Protein AF-A0A7V4BLY6-F1 (afdb_monomer_lite)

pLDDT: mean 83.53, std 13.99, range [36.47, 95.94]

Radius of gyration: 23.24 Å; chains: 1; bounding box: 38×47×68 Å

Structure (mmCIF, N/CA/C/O backbone):
data_AF-A0A7V4BLY6-F1
#
_entry.id   AF-A0A7V4BLY6-F1
#
loop_
_atom_site.group_PDB
_atom_site.id
_atom_site.type_symbol
_atom_site.label_atom_id
_atom_site.label_alt_id
_atom_site.label_comp_id
_atom_site.label_asym_id
_atom_site.label_entity_id
_atom_site.label_seq_id
_atom_site.pdbx_PDB_ins_code
_atom_site.Cartn_x
_atom_site.Cartn_y
_atom_site.Cartn_z
_atom_site.occupancy
_atom_site.B_iso_or_equiv
_atom_site.auth_seq_id
_atom_site.auth_comp_id
_atom_site.auth_asym_id
_atom_site.auth_atom_id
_atom_site.pdbx_PDB_model_num
ATOM 1 N N . MET A 1 1 ? -11.298 7.743 51.813 1.00 39.94 1 MET A N 1
ATOM 2 C CA . MET A 1 1 ? -10.654 8.900 51.161 1.00 39.94 1 MET A CA 1
ATOM 3 C C . MET A 1 1 ? -11.387 9.093 49.843 1.00 39.94 1 MET A C 1
ATOM 5 O O . MET A 1 1 ? -11.239 8.256 48.966 1.00 39.94 1 MET A O 1
ATOM 9 N N . PHE A 1 2 ? -12.316 10.049 49.768 1.00 51.56 2 PHE A N 1
ATOM 10 C CA . PHE A 1 2 ? -13.083 10.296 48.544 1.00 51.56 2 PHE A CA 1
ATOM 11 C C . PHE A 1 2 ? -12.217 11.142 47.616 1.00 51.56 2 PHE A C 1
ATOM 13 O O . PHE A 1 2 ? -12.053 12.338 47.844 1.00 51.56 2 PHE A O 1
ATOM 20 N N . GLU A 1 3 ? -11.624 10.517 46.605 1.00 56.56 3 GLU A N 1
ATOM 21 C CA . GLU A 1 3 ? -10.982 11.247 45.517 1.00 56.56 3 GLU A CA 1
ATOM 22 C C . GLU A 1 3 ? -12.092 11.864 44.656 1.00 56.56 3 GLU A C 1
ATOM 24 O O . GLU A 1 3 ? -12.622 11.256 43.726 1.00 56.56 3 GLU A O 1
ATOM 29 N N . HIS A 1 4 ? -12.535 13.067 45.024 1.00 59.44 4 HIS A N 1
ATOM 30 C CA . HIS A 1 4 ? -13.462 13.833 44.203 1.00 59.44 4 HIS A CA 1
ATOM 31 C C . HIS A 1 4 ? -12.699 14.430 43.027 1.00 59.44 4 HIS A C 1
ATOM 33 O O . HIS A 1 4 ? -12.262 15.579 43.049 1.00 59.44 4 HIS A O 1
ATOM 39 N N . ASN A 1 5 ? -12.557 13.636 41.969 1.00 73.06 5 ASN A N 1
ATOM 40 C CA . ASN A 1 5 ? -11.972 14.080 40.716 1.00 73.06 5 ASN A CA 1
ATOM 41 C C . ASN A 1 5 ? -12.998 14.876 39.886 1.00 73.06 5 ASN A C 1
ATOM 43 O O . ASN A 1 5 ? -13.381 14.503 38.776 1.00 73.06 5 ASN A O 1
ATOM 47 N N . PHE A 1 6 ? -13.498 15.965 40.482 1.00 81.19 6 PHE A N 1
ATOM 48 C CA . PHE A 1 6 ? -14.496 16.864 39.900 1.00 81.19 6 PHE A CA 1
ATOM 49 C C . PHE A 1 6 ? -14.081 17.333 38.504 1.00 81.19 6 PHE A C 1
ATOM 51 O O . PHE A 1 6 ? -14.905 17.358 37.594 1.00 81.19 6 PHE A O 1
ATOM 58 N N . PHE A 1 7 ? -12.797 17.648 38.322 1.00 83.38 7 PHE A N 1
ATOM 59 C CA . PHE A 1 7 ? -12.266 18.086 37.037 1.00 83.38 7 PHE A CA 1
ATOM 60 C C . PHE A 1 7 ? -12.356 16.986 35.978 1.00 83.38 7 PHE A C 1
ATOM 62 O O . PHE A 1 7 ? -12.845 17.260 34.885 1.00 83.38 7 PHE A O 1
ATOM 69 N N . THR A 1 8 ? -11.976 15.741 36.282 1.00 82.12 8 THR A N 1
ATOM 70 C CA . THR A 1 8 ? -12.133 14.635 35.324 1.00 82.12 8 THR A CA 1
ATOM 71 C C . THR A 1 8 ? -13.593 14.397 34.958 1.00 82.12 8 THR A C 1
ATOM 73 O O . THR A 1 8 ? -13.895 14.261 33.778 1.00 82.12 8 THR A O 1
ATOM 76 N N . GLU A 1 9 ? -14.511 14.404 35.924 1.00 82.12 9 GLU A N 1
ATOM 77 C CA . GLU A 1 9 ? -15.946 14.239 35.656 1.00 82.12 9 GLU A CA 1
ATOM 78 C C . GLU A 1 9 ? -16.530 15.385 34.819 1.00 82.12 9 GLU A C 1
ATOM 80 O O . GLU A 1 9 ? -17.323 15.152 33.905 1.00 82.12 9 GLU A O 1
ATOM 85 N N . TYR A 1 10 ? -16.120 16.621 35.106 1.00 84.12 10 TYR A N 1
ATOM 86 C CA . TYR A 1 10 ? -16.523 17.801 34.350 1.00 84.12 10 TYR A CA 1
ATOM 87 C C . TYR A 1 10 ? -16.031 17.725 32.903 1.00 84.12 10 TYR A C 1
ATOM 89 O O . TYR A 1 10 ? -16.843 17.766 31.979 1.00 84.12 10 TYR A O 1
ATOM 97 N N . TYR A 1 11 ? -14.723 17.545 32.695 1.00 82.56 11 TYR A N 1
ATOM 98 C CA . TYR A 1 11 ? -14.155 17.472 31.351 1.00 82.56 11 TYR A CA 1
ATOM 99 C C . TYR A 1 11 ? -14.687 16.271 30.576 1.00 82.56 11 TYR A C 1
ATOM 101 O O . TYR A 1 11 ? -15.018 16.427 29.407 1.00 82.56 11 TYR A O 1
ATOM 109 N N . ARG A 1 12 ? -14.873 15.111 31.218 1.00 81.62 12 ARG A N 1
ATOM 110 C CA . ARG A 1 12 ? -15.503 13.942 30.592 1.00 81.62 12 ARG A CA 1
ATOM 111 C C . ARG A 1 12 ? -16.894 14.277 30.053 1.00 81.62 12 ARG A C 1
ATOM 113 O O . ARG A 1 12 ? -17.171 14.044 28.882 1.00 81.62 12 ARG A O 1
ATOM 120 N N . LYS A 1 13 ? -17.756 14.892 30.872 1.00 83.44 13 LYS A N 1
ATOM 121 C CA . LYS A 1 13 ? -19.105 15.302 30.443 1.00 83.44 13 LYS A CA 1
ATOM 122 C C . LYS A 1 13 ? -19.074 16.330 29.315 1.00 83.44 13 LYS A C 1
ATOM 124 O O . LYS A 1 13 ? -19.876 16.220 28.396 1.00 83.44 13 LYS A O 1
ATOM 129 N N . VAL A 1 14 ? -18.163 17.303 29.373 1.00 85.69 14 VAL A N 1
ATOM 130 C CA . VAL A 1 14 ? -18.003 18.313 28.316 1.00 85.69 14 VAL A CA 1
ATOM 131 C C . VAL A 1 14 ? -17.541 17.665 27.012 1.00 85.69 14 VAL A C 1
ATOM 133 O O . VAL A 1 14 ? -18.152 17.909 25.977 1.00 85.69 14 VAL A O 1
ATOM 136 N N . PHE A 1 15 ? -16.524 16.800 27.045 1.00 80.62 15 PHE A N 1
ATOM 137 C CA . PHE A 1 15 ? -16.053 16.088 25.857 1.00 80.62 15 PHE A CA 1
ATOM 138 C C . PHE A 1 15 ? -17.137 15.186 25.263 1.00 80.62 15 PHE A C 1
ATOM 140 O O . PHE A 1 15 ? -17.298 15.193 24.047 1.00 80.62 15 PHE A O 1
ATOM 147 N N . ASN A 1 16 ? -17.950 14.518 26.086 1.00 80.81 16 ASN A N 1
ATOM 148 C CA . ASN A 1 16 ? -19.048 13.662 25.618 1.00 80.81 16 ASN A CA 1
ATOM 149 C C . ASN A 1 16 ? -20.138 14.393 24.832 1.00 80.81 16 ASN A C 1
ATOM 151 O O . ASN A 1 16 ? -20.860 13.758 24.066 1.00 80.81 16 ASN A O 1
ATOM 155 N N . LEU A 1 17 ? -20.275 15.711 25.005 1.00 83.62 17 LEU A N 1
ATOM 156 C CA . LEU A 1 17 ? -21.213 16.506 24.208 1.00 83.62 17 LEU A CA 1
ATOM 157 C C . LEU A 1 17 ? -20.751 16.657 22.752 1.00 83.62 17 LEU A C 1
ATOM 159 O O . LEU A 1 17 ? -21.582 16.876 21.876 1.00 83.62 17 LEU A O 1
ATOM 163 N N . PHE A 1 18 ? -19.445 16.540 22.493 1.00 79.12 18 PHE A N 1
ATOM 164 C CA . PHE A 1 18 ? -18.842 16.813 21.183 1.00 79.12 18 PHE A CA 1
ATOM 165 C C . PHE A 1 18 ? -18.154 15.596 20.556 1.00 79.12 18 PHE A C 1
ATOM 167 O O . PHE A 1 18 ? -18.023 15.521 19.337 1.00 79.12 18 PHE A O 1
ATOM 174 N N . ILE A 1 19 ? -17.714 14.642 21.373 1.00 75.94 19 ILE A N 1
ATOM 175 C CA . ILE A 1 19 ? -16.966 13.458 20.965 1.00 75.94 19 ILE A CA 1
ATOM 176 C C . ILE A 1 19 ? -17.668 12.244 21.585 1.00 75.94 19 ILE A C 1
ATOM 178 O O . ILE A 1 19 ? -17.722 12.143 22.810 1.00 75.94 19 ILE A O 1
ATOM 182 N N . PRO A 1 20 ? -18.208 11.312 20.778 1.00 72.81 20 PRO A N 1
ATOM 183 C CA . PRO A 1 20 ? -18.762 10.081 21.315 1.00 72.81 20 PRO A CA 1
ATOM 184 C C . PRO A 1 20 ? -17.659 9.294 22.029 1.00 72.81 20 PRO A C 1
ATOM 186 O O . PRO A 1 20 ? -16.694 8.863 21.400 1.00 72.81 20 PRO A O 1
ATOM 189 N N . GLU A 1 21 ? -17.834 9.107 23.337 1.00 69.31 21 GLU A N 1
ATOM 190 C CA . GLU A 1 21 ? -16.869 8.500 24.267 1.00 69.31 21 GLU A CA 1
ATOM 191 C C . GLU A 1 21 ? -16.407 7.100 23.822 1.00 69.31 21 GLU A C 1
ATOM 193 O O . GLU A 1 21 ? -15.259 6.711 24.027 1.00 69.31 21 GLU A O 1
ATOM 198 N N . ASP A 1 22 ? -17.302 6.359 23.161 1.00 73.56 22 ASP A N 1
ATOM 199 C CA . ASP A 1 22 ? -17.056 5.015 22.645 1.00 73.56 22 ASP A CA 1
ATOM 200 C C . ASP A 1 22 ? -17.762 4.794 21.298 1.00 73.56 22 ASP A C 1
ATOM 202 O O . ASP A 1 22 ? -18.668 3.971 21.158 1.00 73.56 22 ASP A O 1
ATOM 206 N N . LYS A 1 23 ? -17.362 5.570 20.281 1.00 78.12 23 LYS A N 1
ATOM 207 C CA . LYS A 1 23 ? -17.934 5.517 18.919 1.00 78.12 23 LYS A CA 1
ATOM 208 C C . LYS A 1 23 ? -18.052 4.092 18.352 1.00 78.12 23 LYS A C 1
ATOM 210 O O . LYS A 1 23 ? -18.990 3.809 17.612 1.00 78.12 23 LYS A O 1
ATOM 215 N N . HIS A 1 24 ? -17.111 3.210 18.688 1.00 79.56 24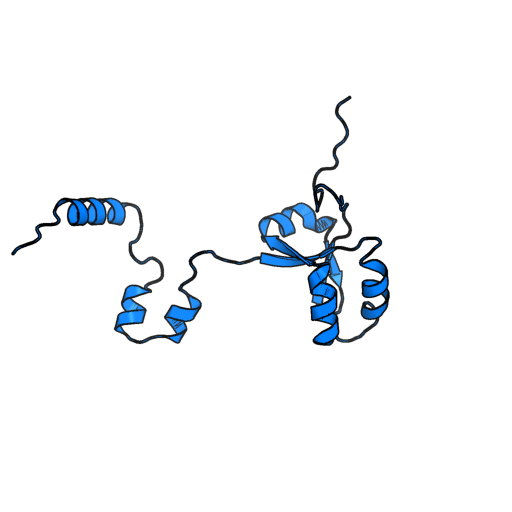 HIS A N 1
ATOM 216 C CA . HIS A 1 24 ? -17.040 1.834 18.184 1.00 79.56 24 HIS A CA 1
ATOM 217 C C . HIS A 1 24 ? -17.507 0.778 19.204 1.00 79.56 24 HIS A C 1
ATOM 219 O O . HIS A 1 24 ? -17.316 -0.417 18.976 1.00 79.56 24 HIS A O 1
ATOM 225 N N . GLN A 1 25 ? -18.128 1.202 20.312 1.00 84.06 25 GLN A N 1
ATOM 226 C CA . GLN A 1 25 ? -18.657 0.335 21.374 1.00 84.06 25 GLN A CA 1
ATOM 227 C C . GLN A 1 25 ? -17.622 -0.650 21.953 1.00 84.06 25 GLN A C 1
ATOM 229 O O . GLN A 1 25 ? -17.950 -1.756 22.379 1.00 84.06 25 GLN A O 1
ATOM 234 N N . ILE A 1 26 ? -16.347 -0.277 21.950 1.00 82.00 26 ILE A N 1
ATOM 235 C CA . ILE A 1 26 ? -15.216 -1.089 22.395 1.00 82.00 26 ILE A CA 1
ATOM 236 C C . ILE A 1 26 ? -15.341 -1.410 23.886 1.00 82.00 26 ILE A C 1
ATOM 238 O O . ILE A 1 26 ? -15.096 -2.545 24.295 1.00 82.00 26 ILE A O 1
ATOM 242 N N . VAL A 1 27 ? -15.732 -0.437 24.712 1.00 83.44 27 VAL A N 1
ATOM 243 C CA . VAL A 1 27 ? -15.881 -0.613 26.163 1.00 83.44 27 VAL A CA 1
ATOM 244 C C . VAL A 1 27 ? -17.016 -1.587 26.463 1.00 83.44 27 VAL A C 1
ATOM 246 O O . VAL A 1 27 ? -16.856 -2.466 27.313 1.00 83.44 27 VAL A O 1
ATOM 249 N N . ASN A 1 28 ? -18.133 -1.480 25.743 1.00 85.12 28 ASN A N 1
ATOM 250 C CA . ASN A 1 28 ? -19.253 -2.411 25.888 1.00 85.12 28 ASN A CA 1
ATOM 251 C C . ASN A 1 28 ? -18.875 -3.820 25.411 1.00 85.12 28 ASN A C 1
ATOM 253 O O . ASN A 1 28 ? -19.010 -4.774 26.175 1.00 85.12 28 ASN A O 1
ATOM 257 N N . ASN A 1 29 ? -18.271 -3.944 24.227 1.00 86.56 29 ASN A N 1
ATOM 258 C CA . ASN A 1 29 ? -17.812 -5.228 23.694 1.00 86.56 29 ASN A CA 1
ATOM 259 C C . ASN A 1 29 ? -16.776 -5.916 24.608 1.00 86.56 29 ASN A C 1
ATOM 261 O O . ASN A 1 29 ? -16.760 -7.142 24.712 1.00 86.56 29 ASN A O 1
ATOM 265 N N . ARG A 1 30 ? -15.932 -5.151 25.320 1.00 83.50 30 ARG A N 1
ATOM 266 C CA . ARG A 1 30 ? -15.017 -5.694 26.342 1.00 83.50 30 ARG A CA 1
ATOM 267 C C . ARG A 1 30 ? -15.755 -6.252 27.558 1.00 83.50 30 ARG A C 1
ATOM 269 O O . ARG A 1 30 ? -15.355 -7.302 28.052 1.00 83.50 30 ARG A O 1
ATOM 276 N N . LYS A 1 31 ? -16.801 -5.572 28.045 1.00 89.19 31 LYS A N 1
ATOM 277 C CA . LYS A 1 31 ? -17.630 -6.061 29.167 1.00 89.19 31 LYS A CA 1
ATOM 278 C C . LYS A 1 31 ? -18.351 -7.360 28.809 1.00 89.19 31 LYS A C 1
ATOM 280 O O . LYS A 1 31 ? -18.494 -8.226 29.661 1.00 89.19 31 LYS A O 1
ATOM 285 N N . GLU A 1 32 ? -18.747 -7.499 27.549 1.00 91.56 32 GLU A N 1
ATOM 286 C CA . GLU A 1 32 ? -19.415 -8.687 27.006 1.00 91.56 32 GLU A CA 1
ATOM 287 C C . GLU A 1 32 ? -18.442 -9.800 26.576 1.00 91.56 32 GLU A C 1
ATOM 289 O O . GLU A 1 32 ? -18.874 -10.825 26.058 1.00 91.56 32 GLU A O 1
ATOM 294 N N . LEU A 1 33 ? -17.130 -9.626 26.793 1.00 87.94 33 LEU A N 1
ATOM 295 C CA . LEU A 1 33 ? -16.083 -10.586 26.412 1.00 87.94 33 LEU A CA 1
ATOM 296 C C . LEU A 1 33 ? -16.067 -10.915 24.903 1.00 87.94 33 LEU A C 1
ATOM 298 O O . LEU A 1 33 ? -15.621 -11.984 24.485 1.00 87.94 33 LEU A O 1
ATOM 302 N N . ASN A 1 34 ? -16.509 -9.981 24.056 1.00 87.38 34 ASN A N 1
ATOM 303 C CA . ASN A 1 34 ? -16.551 -10.138 22.604 1.00 87.38 34 ASN A CA 1
ATOM 304 C C . ASN A 1 34 ? -15.188 -9.805 21.969 1.00 87.38 34 ASN A C 1
ATOM 306 O O . ASN A 1 34 ? -15.014 -8.807 21.263 1.00 87.38 34 ASN A O 1
ATOM 310 N N . PHE A 1 35 ? -14.189 -10.644 22.255 1.00 83.88 35 PHE A N 1
ATOM 311 C CA . PHE A 1 35 ? -12.789 -10.399 21.892 1.00 83.88 35 PHE A CA 1
ATOM 312 C C . PHE A 1 35 ? -12.557 -10.243 20.386 1.00 83.88 35 PHE A C 1
ATOM 314 O O . PHE A 1 35 ? -11.733 -9.425 19.988 1.00 83.88 35 PHE A O 1
ATOM 321 N N . ILE A 1 36 ? -13.294 -10.981 19.547 1.00 86.38 36 ILE A N 1
ATOM 322 C CA . ILE A 1 36 ? -13.174 -10.897 18.082 1.00 86.38 36 ILE A CA 1
ATOM 323 C C . ILE A 1 36 ? -13.608 -9.513 17.595 1.00 86.38 36 ILE A C 1
ATOM 325 O O . ILE A 1 36 ? -12.907 -8.879 16.809 1.00 86.38 36 ILE A O 1
ATOM 329 N N . THR A 1 37 ? -14.746 -9.019 18.088 1.00 85.62 37 THR A N 1
ATOM 330 C CA . THR A 1 37 ? -15.270 -7.709 17.684 1.00 85.62 37 THR A CA 1
ATOM 331 C C . THR A 1 37 ? -14.340 -6.596 18.143 1.00 85.62 37 THR A C 1
ATOM 333 O O . THR A 1 37 ? -13.981 -5.753 17.329 1.00 85.62 37 THR A O 1
ATOM 336 N N . VAL A 1 38 ? -13.874 -6.643 19.397 1.00 83.62 38 VAL A N 1
ATOM 337 C CA . VAL A 1 38 ? -12.892 -5.682 19.928 1.00 83.62 38 VAL A CA 1
ATOM 338 C C . VAL A 1 38 ? -11.599 -5.706 19.118 1.00 83.62 38 VAL A C 1
ATOM 340 O O . VAL A 1 38 ? -11.105 -4.648 18.756 1.00 83.62 38 VAL A O 1
ATOM 343 N N . ALA A 1 39 ? -11.052 -6.880 18.799 1.00 82.81 39 ALA A N 1
ATOM 344 C CA . ALA A 1 39 ? -9.816 -6.984 18.023 1.00 82.81 39 ALA A CA 1
ATOM 345 C C . ALA A 1 39 ? -9.950 -6.374 16.618 1.00 82.81 39 ALA A C 1
ATOM 347 O O . ALA A 1 39 ? -9.003 -5.778 16.110 1.00 82.81 39 ALA A O 1
ATOM 348 N N . ASN A 1 40 ? -11.129 -6.486 16.002 1.00 80.94 40 ASN A N 1
ATOM 349 C CA . ASN A 1 40 ? -11.384 -5.924 14.679 1.00 80.94 40 ASN A CA 1
ATOM 350 C C . ASN A 1 40 ? -11.626 -4.407 14.708 1.00 80.94 40 ASN A C 1
ATOM 352 O O . ASN A 1 40 ? -11.206 -3.715 13.779 1.00 80.94 40 ASN A O 1
ATOM 356 N N . THR A 1 41 ? -12.303 -3.891 15.740 1.00 82.44 41 THR A N 1
ATOM 357 C CA . THR A 1 41 ? -12.686 -2.471 15.845 1.00 82.44 41 THR A CA 1
ATOM 358 C C . THR A 1 41 ? -11.673 -1.606 16.591 1.00 82.44 41 THR A C 1
ATOM 360 O O . THR A 1 41 ? -11.644 -0.395 16.382 1.00 82.44 41 THR A O 1
ATOM 363 N N . TYR A 1 42 ? -10.826 -2.190 17.442 1.00 78.94 42 TYR A N 1
ATOM 364 C CA . TYR A 1 42 ? -9.795 -1.467 18.182 1.00 78.94 42 TYR A CA 1
ATOM 365 C C . TYR A 1 42 ? -8.602 -1.154 17.277 1.00 78.94 42 TYR A C 1
ATOM 367 O O . TYR A 1 42 ? -7.631 -1.906 17.206 1.00 78.94 42 TYR A O 1
ATOM 375 N N . ARG A 1 43 ? -8.678 -0.017 16.580 1.00 68.81 43 ARG A N 1
ATOM 376 C CA . ARG A 1 43 ? -7.592 0.527 15.758 1.00 68.81 43 ARG A CA 1
ATOM 377 C C . ARG A 1 43 ? -7.266 1.941 16.222 1.00 68.81 43 ARG A C 1
ATOM 379 O O . ARG A 1 43 ? -8.112 2.824 16.165 1.00 68.81 43 ARG A O 1
ATOM 386 N N . LEU A 1 44 ? -6.038 2.146 16.699 1.00 66.69 44 LEU A N 1
ATOM 387 C CA . LEU A 1 44 ? -5.535 3.478 17.069 1.00 66.69 44 LEU A CA 1
ATOM 388 C C . LEU A 1 44 ? -5.344 4.371 15.834 1.00 66.69 44 LEU A C 1
ATOM 390 O O . LEU A 1 44 ? -5.512 5.583 15.915 1.00 66.69 44 LEU A O 1
ATOM 394 N N . ILE A 1 45 ? -5.000 3.759 14.701 1.00 64.12 45 ILE A N 1
ATOM 395 C CA . ILE A 1 45 ? -4.839 4.390 13.394 1.00 64.12 45 ILE A CA 1
ATOM 396 C C . ILE A 1 45 ? -5.490 3.442 12.386 1.00 64.12 45 ILE A C 1
ATOM 398 O O . ILE A 1 45 ? -5.200 2.243 12.397 1.00 64.12 45 ILE A O 1
ATOM 402 N N . ASP A 1 46 ? -6.380 3.956 11.539 1.00 65.38 46 ASP A N 1
ATOM 403 C CA . ASP A 1 46 ? -6.881 3.194 10.396 1.00 65.38 46 ASP A CA 1
ATOM 404 C C . ASP A 1 46 ? -5.756 3.068 9.365 1.00 65.38 46 ASP A C 1
ATOM 406 O O . ASP A 1 46 ? -5.541 3.947 8.531 1.00 65.38 46 ASP A O 1
ATOM 410 N N . ASP A 1 47 ? -5.016 1.964 9.440 1.00 65.75 47 ASP A N 1
ATOM 411 C CA . ASP A 1 47 ? -3.973 1.621 8.476 1.00 65.75 47 ASP A CA 1
ATOM 412 C C . ASP A 1 47 ? -4.607 1.029 7.206 1.00 65.75 47 ASP A C 1
ATOM 414 O O . ASP A 1 47 ? -4.492 -0.154 6.895 1.00 65.75 47 ASP A O 1
ATOM 418 N N . ASN A 1 48 ? -5.378 1.859 6.497 1.00 78.06 48 ASN A N 1
ATOM 419 C CA . ASN A 1 48 ? -5.917 1.546 5.172 1.00 78.06 48 ASN A CA 1
ATOM 420 C C . ASN A 1 48 ? -4.914 1.974 4.091 1.00 78.06 48 ASN A C 1
ATOM 422 O O . ASN A 1 48 ? -5.233 2.721 3.158 1.00 78.06 48 ASN A O 1
ATOM 426 N N . THR A 1 49 ? -3.662 1.574 4.290 1.00 86.81 49 THR A N 1
ATOM 427 C CA . THR A 1 49 ? -2.617 1.708 3.287 1.00 86.81 49 THR A CA 1
ATOM 428 C C . THR A 1 49 ? -2.613 0.478 2.389 1.00 86.81 49 THR A C 1
ATOM 430 O O . THR A 1 49 ? -3.023 -0.620 2.772 1.00 86.81 49 THR A O 1
ATOM 433 N N . LYS A 1 50 ? -2.210 0.680 1.140 1.00 90.38 50 LYS A N 1
ATOM 434 C CA . LYS A 1 50 ? -2.068 -0.380 0.147 1.00 90.38 50 LYS A CA 1
ATOM 435 C C . LYS A 1 50 ? -0.622 -0.390 -0.345 1.00 90.38 50 LYS A C 1
ATOM 437 O O . LYS A 1 50 ? -0.070 0.688 -0.589 1.00 90.38 50 LYS A O 1
ATOM 442 N N . PRO A 1 51 ? -0.022 -1.578 -0.532 1.00 92.81 51 PRO A N 1
ATOM 443 C CA . PRO A 1 51 ? 1.325 -1.680 -1.060 1.00 92.81 51 PRO A CA 1
ATOM 444 C C . PRO A 1 51 ?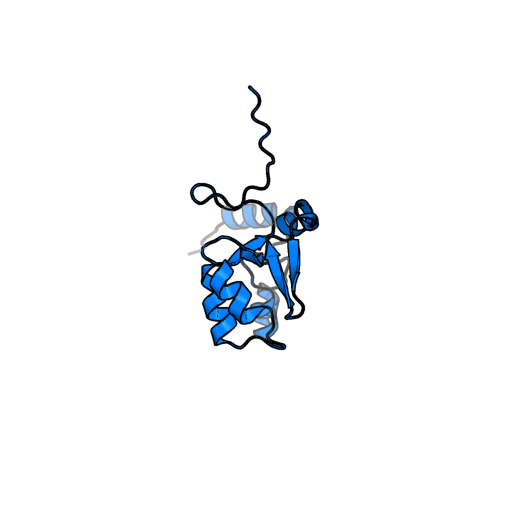 1.326 -1.307 -2.541 1.00 92.81 51 PRO A C 1
ATOM 446 O O . PRO A 1 51 ? 0.543 -1.842 -3.330 1.00 92.81 51 PRO A O 1
ATOM 449 N N . LEU A 1 52 ? 2.232 -0.410 -2.906 1.00 94.81 52 LEU A N 1
ATOM 450 C CA . LEU A 1 52 ? 2.487 0.013 -4.272 1.00 94.81 52 LEU A CA 1
ATOM 451 C C . LEU A 1 52 ? 3.930 -0.347 -4.635 1.00 94.81 52 LEU A C 1
ATOM 453 O O . LEU A 1 52 ? 4.866 0.157 -4.014 1.00 94.81 52 LEU A O 1
ATOM 457 N N . PHE A 1 53 ? 4.105 -1.240 -5.609 1.00 95.81 53 PHE A N 1
ATOM 458 C CA . PHE A 1 53 ? 5.418 -1.665 -6.091 1.00 95.81 53 PHE A CA 1
ATOM 459 C C . PHE A 1 53 ? 6.019 -0.589 -6.996 1.00 95.81 53 PHE A C 1
ATOM 461 O O . PHE A 1 53 ? 5.397 -0.184 -7.976 1.00 95.81 53 PHE A O 1
ATOM 468 N N . ILE A 1 54 ? 7.225 -0.129 -6.679 1.00 94.69 54 ILE A N 1
ATOM 469 C CA . ILE A 1 54 ? 7.907 0.932 -7.416 1.00 94.69 54 ILE A CA 1
ATOM 470 C C . ILE A 1 54 ? 8.742 0.312 -8.527 1.00 94.69 54 ILE A C 1
ATOM 472 O O . ILE A 1 54 ? 9.694 -0.417 -8.248 1.00 94.69 54 ILE A O 1
ATOM 476 N N . LEU A 1 55 ? 8.407 0.609 -9.784 1.00 92.38 55 LEU A N 1
ATOM 477 C CA . LEU A 1 55 ? 9.210 0.185 -10.925 1.00 92.38 55 LEU A CA 1
ATOM 478 C C . LEU A 1 55 ? 10.316 1.211 -11.199 1.00 92.38 55 LEU A C 1
ATOM 480 O O . LEU A 1 55 ? 10.059 2.276 -11.749 1.00 92.38 55 LEU A O 1
ATOM 484 N N . ASN A 1 56 ? 11.548 0.872 -10.834 1.00 90.56 56 ASN A N 1
ATOM 485 C CA . ASN A 1 56 ? 12.753 1.645 -11.127 1.00 90.56 56 ASN A CA 1
ATOM 486 C C . ASN A 1 56 ? 13.851 0.703 -11.651 1.00 90.56 56 ASN A C 1
ATOM 488 O O . ASN A 1 56 ? 13.610 -0.488 -11.857 1.00 90.56 56 ASN A O 1
ATOM 492 N N . ASP A 1 57 ? 15.055 1.216 -11.889 1.00 90.62 57 ASP A N 1
ATOM 493 C CA . ASP A 1 57 ? 16.134 0.404 -12.459 1.00 90.62 57 ASP A CA 1
ATOM 494 C C . ASP A 1 57 ? 16.614 -0.716 -11.523 1.00 90.62 57 ASP A C 1
ATOM 496 O O . ASP A 1 57 ? 16.959 -1.798 -12.000 1.00 90.62 57 ASP A O 1
ATOM 500 N N . GLU A 1 58 ? 16.548 -0.518 -10.204 1.00 91.50 58 GLU A N 1
ATOM 501 C CA . GLU A 1 58 ? 16.909 -1.546 -9.220 1.00 91.50 58 GLU A CA 1
ATOM 502 C C . GLU A 1 58 ? 15.858 -2.655 -9.095 1.00 91.50 58 GLU A C 1
ATOM 504 O O . GLU A 1 58 ? 16.200 -3.825 -8.920 1.00 91.50 58 GLU A O 1
ATOM 509 N N . SER A 1 59 ? 14.573 -2.311 -9.187 1.00 93.38 59 SER A N 1
ATOM 510 C CA . SER A 1 59 ? 13.469 -3.262 -9.048 1.00 93.38 59 SER A CA 1
ATOM 511 C C . SER A 1 59 ? 13.122 -3.965 -10.364 1.00 93.38 59 SER A C 1
ATOM 513 O O . SER A 1 59 ? 12.507 -5.037 -10.353 1.00 93.38 59 SER A O 1
ATOM 515 N N . ARG A 1 60 ? 13.557 -3.415 -11.507 1.00 94.31 60 ARG A N 1
ATOM 516 C CA . ARG A 1 60 ? 13.307 -3.952 -12.853 1.00 94.31 60 ARG A CA 1
ATOM 517 C C . ARG A 1 60 ? 13.720 -5.422 -13.015 1.00 94.31 60 ARG A C 1
ATOM 519 O O . ARG A 1 60 ? 12.899 -6.181 -13.529 1.00 94.31 60 ARG A O 1
ATOM 526 N N . PRO A 1 61 ? 14.902 -5.892 -12.564 1.00 95.88 61 PRO A N 1
ATOM 527 C CA . PRO A 1 61 ? 15.260 -7.308 -12.664 1.00 95.88 61 PRO A CA 1
ATOM 528 C C . PRO A 1 61 ? 14.282 -8.226 -11.919 1.00 95.88 61 PRO A C 1
ATOM 530 O O . PRO A 1 61 ? 13.914 -9.289 -12.424 1.00 95.88 61 PRO A O 1
ATOM 533 N N . LEU A 1 62 ? 13.819 -7.804 -10.735 1.00 95.94 62 LEU A N 1
ATOM 534 C CA . LEU A 1 62 ? 12.817 -8.548 -9.977 1.00 95.94 62 LEU A CA 1
ATOM 535 C C . LEU A 1 62 ? 11.484 -8.563 -10.724 1.00 95.94 62 LEU A C 1
ATOM 537 O O . LEU A 1 62 ? 10.912 -9.637 -10.896 1.00 95.94 62 LEU A O 1
ATOM 541 N N . TYR A 1 63 ? 11.025 -7.407 -11.205 1.00 95.19 63 TYR A N 1
ATOM 542 C CA . TYR A 1 63 ? 9.792 -7.281 -11.980 1.00 95.19 63 TYR A CA 1
ATOM 543 C C . TYR A 1 63 ? 9.781 -8.209 -13.206 1.00 95.19 63 TYR A C 1
ATOM 545 O O . TYR A 1 63 ? 8.839 -8.981 -13.385 1.00 95.19 63 TYR A O 1
ATOM 553 N N . GLU A 1 64 ? 10.855 -8.224 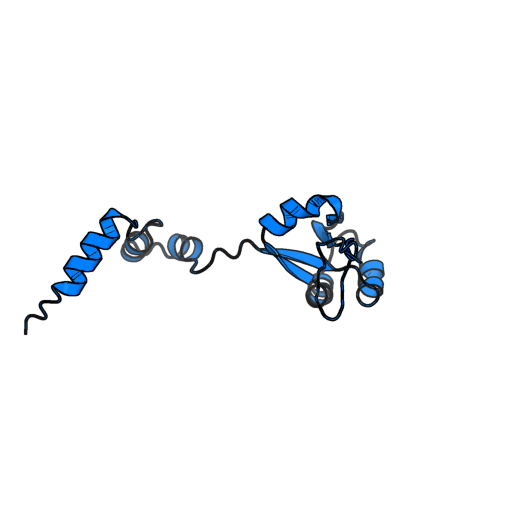-14.000 1.00 94.88 64 GLU A N 1
ATOM 554 C CA . GLU A 1 64 ? 10.964 -9.096 -15.178 1.00 94.88 64 GLU A CA 1
ATOM 555 C C . GLU A 1 64 ? 10.908 -10.588 -14.814 1.00 94.88 64 GLU A C 1
ATOM 557 O O . GLU A 1 64 ? 10.346 -11.394 -15.558 1.00 94.88 64 GLU A O 1
ATOM 562 N N . SER A 1 65 ? 11.425 -10.964 -13.640 1.00 94.62 65 SER A N 1
ATOM 563 C CA . SER A 1 65 ? 11.380 -12.350 -13.161 1.00 94.62 65 SER A CA 1
ATOM 564 C C . SER A 1 65 ? 9.982 -12.804 -12.718 1.00 94.62 65 SER A C 1
ATOM 566 O O . SER A 1 65 ? 9.702 -14.006 -12.720 1.00 94.62 65 SER A O 1
ATOM 568 N N . ILE A 1 66 ? 9.102 -11.869 -12.333 1.00 94.69 66 ILE A N 1
ATOM 569 C CA . ILE A 1 66 ? 7.790 -12.176 -11.743 1.00 94.69 66 ILE A CA 1
ATOM 570 C C . ILE A 1 66 ? 6.600 -11.873 -12.662 1.00 94.69 66 ILE A C 1
ATOM 572 O O . ILE A 1 66 ? 5.596 -12.576 -12.564 1.00 94.69 66 ILE A O 1
ATOM 576 N N . ARG A 1 67 ? 6.701 -10.901 -13.580 1.00 92.88 67 ARG A N 1
ATOM 577 C CA . ARG A 1 67 ? 5.577 -10.401 -14.407 1.00 92.88 67 ARG A CA 1
ATOM 578 C C . ARG A 1 67 ? 4.869 -11.473 -15.241 1.00 92.88 67 ARG A C 1
ATOM 580 O O . ARG A 1 67 ? 3.683 -11.356 -15.524 1.00 92.88 67 ARG A O 1
ATOM 587 N N . TYR A 1 68 ? 5.584 -12.529 -15.635 1.00 92.62 68 TYR A N 1
ATOM 588 C CA . TYR A 1 68 ? 5.039 -13.624 -16.449 1.00 92.62 68 TYR A CA 1
ATOM 589 C C . TYR A 1 68 ? 4.580 -14.826 -15.619 1.00 92.62 68 TYR A C 1
ATOM 591 O O . TYR A 1 68 ? 4.060 -15.798 -16.172 1.00 92.62 68 TYR A O 1
ATOM 599 N N . LYS A 1 69 ? 4.774 -14.799 -14.296 1.00 93.75 69 LYS A N 1
ATOM 600 C CA . LYS A 1 69 ? 4.301 -15.875 -13.427 1.00 93.75 69 LYS A CA 1
ATOM 601 C C . LYS A 1 69 ? 2.775 -15.797 -13.333 1.00 93.75 69 LYS A C 1
ATOM 603 O O . LYS A 1 69 ? 2.249 -14.714 -13.089 1.00 93.75 69 LYS A O 1
ATOM 608 N N . PRO A 1 70 ? 2.048 -16.919 -13.459 1.00 92.44 70 PRO A N 1
ATOM 609 C CA . PRO A 1 70 ? 0.594 -16.907 -13.307 1.00 92.44 70 PRO A CA 1
ATOM 610 C C . PRO A 1 70 ? 0.168 -16.578 -11.868 1.00 92.44 70 PRO A C 1
ATOM 612 O O . PRO A 1 70 ? -0.867 -15.958 -11.657 1.00 92.44 70 PRO A O 1
ATOM 615 N N . VAL A 1 71 ? 0.971 -16.984 -10.877 1.00 93.94 71 VAL A N 1
ATOM 616 C CA . VAL A 1 71 ? 0.747 -16.727 -9.449 1.00 93.94 71 VAL A CA 1
ATOM 617 C C . VAL A 1 71 ? 2.088 -16.437 -8.781 1.00 93.94 71 VAL A C 1
ATOM 619 O O . VAL A 1 71 ? 3.090 -17.088 -9.086 1.00 93.94 71 VAL A O 1
ATOM 622 N N . LEU A 1 72 ? 2.102 -15.479 -7.855 1.00 94.50 72 LEU A N 1
ATOM 623 C CA . LEU A 1 72 ? 3.279 -15.144 -7.059 1.00 94.50 72 LEU A CA 1
ATOM 624 C C . LEU A 1 72 ? 3.365 -16.005 -5.802 1.00 94.50 72 LEU A C 1
ATOM 626 O O . LEU A 1 72 ? 2.390 -16.203 -5.077 1.00 94.50 72 LEU A O 1
ATOM 630 N N . SER A 1 73 ? 4.564 -16.507 -5.528 1.00 95.19 73 SER A N 1
ATOM 631 C CA . SER A 1 73 ? 4.851 -17.242 -4.304 1.00 95.19 73 SER A CA 1
ATOM 632 C C . SER A 1 73 ? 5.066 -16.292 -3.123 1.00 95.19 73 SER A C 1
ATOM 634 O O . SER A 1 73 ? 5.330 -15.100 -3.271 1.00 95.19 73 SER A O 1
ATOM 636 N N . ARG A 1 74 ? 5.062 -16.842 -1.904 1.00 94.69 74 ARG A N 1
ATOM 637 C CA . ARG A 1 74 ? 5.430 -16.087 -0.694 1.00 94.69 74 ARG A CA 1
ATOM 638 C C . ARG A 1 74 ? 6.850 -15.509 -0.764 1.00 94.69 74 ARG A C 1
ATOM 640 O O . ARG A 1 74 ? 7.110 -14.476 -0.155 1.00 94.69 74 ARG A O 1
ATOM 647 N N . ALA A 1 75 ? 7.770 -16.186 -1.451 1.00 95.94 75 ALA A N 1
ATOM 648 C CA . ALA A 1 75 ? 9.128 -15.687 -1.642 1.00 95.94 75 ALA A CA 1
ATOM 649 C C . ALA A 1 75 ? 9.142 -14.473 -2.582 1.00 95.94 75 ALA A C 1
ATOM 651 O O . ALA A 1 75 ? 9.821 -13.497 -2.280 1.00 95.94 75 ALA A O 1
ATOM 652 N N . ASP A 1 76 ? 8.325 -14.497 -3.639 1.00 95.38 76 ASP A N 1
ATOM 653 C CA . ASP A 1 76 ? 8.181 -13.371 -4.568 1.00 95.38 76 ASP A CA 1
ATOM 654 C C . ASP A 1 76 ? 7.642 -12.133 -3.842 1.00 95.38 76 ASP A C 1
ATOM 656 O O . ASP A 1 76 ? 8.258 -11.074 -3.898 1.00 95.38 76 ASP A O 1
ATOM 660 N N . PHE A 1 77 ? 6.570 -12.277 -3.053 1.00 94.19 77 PHE A N 1
ATOM 661 C CA . PHE A 1 77 ? 6.031 -11.163 -2.261 1.00 94.19 77 PHE A CA 1
ATOM 662 C C . PHE A 1 77 ? 7.043 -10.589 -1.262 1.00 94.19 77 PHE A C 1
ATOM 664 O O . PHE A 1 77 ? 7.106 -9.376 -1.076 1.00 94.19 77 PHE A O 1
ATOM 671 N N . ARG A 1 78 ? 7.868 -11.438 -0.634 1.00 95.00 78 ARG A N 1
ATOM 672 C CA . ARG A 1 78 ? 8.948 -10.972 0.251 1.00 95.00 78 ARG A CA 1
ATOM 673 C C . ARG A 1 78 ? 10.018 -10.196 -0.511 1.00 95.00 78 ARG A C 1
ATOM 675 O O . ARG A 1 78 ? 10.473 -9.173 -0.015 1.00 95.00 78 ARG A O 1
ATOM 682 N N . ALA A 1 79 ? 10.402 -10.661 -1.697 1.00 95.56 79 ALA A N 1
ATOM 683 C CA . ALA A 1 79 ? 11.364 -9.959 -2.540 1.00 95.56 79 ALA A CA 1
ATOM 684 C C . ALA A 1 79 ? 10.807 -8.617 -3.040 1.00 95.56 79 ALA A C 1
ATOM 686 O O . ALA A 1 79 ? 11.546 -7.642 -3.114 1.00 95.56 79 ALA A O 1
ATOM 687 N N . MET A 1 80 ? 9.507 -8.539 -3.338 1.00 95.25 80 MET A N 1
ATOM 688 C CA . MET A 1 80 ? 8.847 -7.296 -3.754 1.00 95.25 80 MET A CA 1
ATOM 689 C C . MET A 1 80 ? 8.735 -6.272 -2.629 1.00 95.25 80 MET A C 1
ATOM 691 O O . MET A 1 80 ? 8.731 -5.072 -2.897 1.00 95.25 80 MET A O 1
ATOM 695 N N . GLN A 1 81 ? 8.637 -6.729 -1.378 1.00 94.12 81 GLN A N 1
ATOM 696 C CA . GLN A 1 81 ? 8.408 -5.863 -0.225 1.00 94.12 81 GLN A CA 1
ATOM 697 C C . GLN A 1 81 ? 9.478 -4.769 -0.090 1.00 94.12 81 GLN A C 1
ATOM 699 O O . GLN A 1 81 ? 9.141 -3.655 0.292 1.00 94.12 81 GLN A O 1
ATOM 704 N N . GLN A 1 82 ? 10.735 -5.052 -0.448 1.00 93.62 82 GLN A N 1
ATOM 705 C CA . GLN A 1 82 ? 11.828 -4.070 -0.379 1.00 93.62 82 GLN A CA 1
ATOM 706 C C . GLN A 1 82 ? 11.684 -2.914 -1.387 1.00 93.62 82 GLN A C 1
ATOM 708 O O . GLN A 1 82 ? 12.247 -1.849 -1.175 1.00 93.62 82 GLN A O 1
ATOM 713 N N . TYR A 1 83 ? 10.905 -3.116 -2.454 1.00 94.44 83 TYR A N 1
ATOM 714 C CA . TYR A 1 83 ? 10.620 -2.120 -3.493 1.00 94.44 83 TYR A CA 1
ATOM 715 C C . TYR A 1 83 ? 9.162 -1.649 -3.446 1.00 94.44 83 TYR A C 1
ATOM 717 O O . TYR A 1 83 ? 8.634 -1.145 -4.434 1.00 94.44 83 TYR A O 1
ATOM 725 N N . SER A 1 84 ? 8.469 -1.870 -2.327 1.00 93.94 84 SER A N 1
ATOM 726 C CA . SER A 1 84 ? 7.063 -1.505 -2.164 1.00 93.94 84 SER A CA 1
ATOM 727 C C . SER A 1 84 ? 6.903 -0.427 -1.103 1.00 93.94 84 SER A C 1
ATOM 729 O O . SER A 1 84 ? 7.444 -0.539 -0.005 1.00 93.94 84 SER A O 1
ATOM 731 N N . VAL A 1 85 ? 6.095 0.587 -1.404 1.00 91.62 85 VAL A N 1
ATOM 732 C CA . VAL A 1 85 ? 5.750 1.662 -0.467 1.00 91.62 85 VAL A CA 1
ATOM 733 C C . VAL A 1 85 ? 4.287 1.522 -0.065 1.00 91.62 85 VAL A C 1
ATOM 735 O O . VAL A 1 85 ? 3.427 1.250 -0.901 1.00 91.62 85 VAL A O 1
ATOM 738 N N . GLN A 1 86 ? 3.995 1.698 1.223 1.00 91.19 86 GLN A N 1
ATOM 739 C CA . GLN A 1 86 ? 2.621 1.744 1.716 1.00 91.19 86 GLN A CA 1
ATOM 740 C C . GLN A 1 86 ? 2.049 3.136 1.476 1.00 91.19 86 GLN A C 1
ATOM 742 O O . GLN A 1 86 ? 2.561 4.119 2.013 1.00 91.19 86 GLN A O 1
ATOM 747 N N . VAL A 1 87 ? 0.992 3.231 0.673 1.00 90.75 87 VAL A N 1
ATOM 748 C CA . VAL A 1 87 ? 0.361 4.516 0.355 1.00 90.75 87 VAL A CA 1
ATOM 749 C C . VAL A 1 87 ? -1.123 4.500 0.708 1.00 90.75 87 VAL A C 1
ATOM 751 O O . VAL A 1 87 ? -1.809 3.484 0.588 1.00 90.75 87 VAL A O 1
ATOM 754 N N . TYR A 1 88 ? -1.629 5.643 1.166 1.00 89.44 88 TYR A N 1
ATOM 755 C CA . TYR A 1 88 ? -3.031 5.800 1.546 1.00 89.44 88 TYR A CA 1
ATOM 756 C C . TYR A 1 88 ? -3.956 5.853 0.327 1.00 89.44 88 TYR A C 1
ATOM 758 O O . TYR A 1 88 ? -3.575 6.305 -0.754 1.00 89.44 88 TYR A O 1
ATOM 766 N N . ASP A 1 89 ? -5.228 5.518 0.531 1.00 88.50 89 ASP A N 1
ATOM 767 C CA . ASP A 1 89 ? -6.259 5.568 -0.513 1.00 88.50 89 ASP A CA 1
ATOM 768 C C . ASP A 1 89 ? -6.360 6.922 -1.241 1.00 88.50 89 ASP A C 1
ATOM 770 O O . ASP A 1 89 ? -6.641 6.963 -2.438 1.00 88.50 89 ASP A O 1
ATOM 774 N N . ASN A 1 90 ? -6.125 8.045 -0.552 1.00 88.75 90 ASN A N 1
ATOM 775 C CA . ASN A 1 90 ? -6.135 9.366 -1.190 1.00 88.75 90 ASN A CA 1
ATOM 776 C C . ASN A 1 90 ? -5.002 9.523 -2.219 1.00 88.75 90 ASN A C 1
ATOM 778 O O . ASN A 1 90 ? -5.206 10.124 -3.269 1.00 88.75 90 ASN A O 1
ATOM 782 N N . PHE A 1 91 ? -3.824 8.960 -1.936 1.00 89.81 91 PHE A N 1
ATOM 783 C CA . PHE A 1 91 ? -2.695 8.958 -2.865 1.00 89.81 91 PHE A CA 1
ATOM 784 C C . PHE A 1 91 ? -3.022 8.133 -4.114 1.00 89.81 91 PHE A C 1
ATOM 786 O O . PHE A 1 91 ? -2.829 8.612 -5.231 1.00 89.81 91 PHE A O 1
ATOM 793 N N . PHE A 1 92 ? -3.593 6.938 -3.919 1.00 88.81 92 PHE A N 1
ATOM 794 C CA . PHE A 1 92 ? -4.064 6.070 -5.004 1.00 88.81 92 PHE A CA 1
ATOM 795 C C . PHE A 1 92 ? -5.052 6.789 -5.925 1.00 88.81 92 PHE A C 1
ATOM 797 O O . PHE A 1 92 ? -4.902 6.760 -7.141 1.00 88.81 92 PHE A O 1
ATOM 804 N N . LYS A 1 93 ? -6.054 7.465 -5.349 1.00 89.38 93 LYS A N 1
ATOM 805 C CA . LYS A 1 93 ? -7.087 8.171 -6.124 1.00 89.38 93 LYS A CA 1
ATOM 806 C C . LYS A 1 93 ? -6.528 9.337 -6.936 1.00 89.38 93 LYS A C 1
ATOM 808 O O . LYS A 1 93 ? -7.007 9.579 -8.036 1.00 89.38 93 LYS A O 1
ATOM 813 N N . LYS A 1 94 ? -5.547 10.063 -6.393 1.00 90.81 94 LYS A N 1
ATOM 814 C CA . LYS A 1 94 ? -4.951 11.234 -7.051 1.00 90.81 94 LYS A CA 1
ATOM 815 C C . LYS A 1 94 ? -4.017 10.885 -8.208 1.00 90.81 94 LYS A C 1
ATOM 817 O O . LYS A 1 94 ? -3.885 11.705 -9.102 1.00 90.81 94 LYS A O 1
ATOM 822 N N . ASN A 1 95 ? -3.389 9.711 -8.175 1.00 91.38 95 ASN A N 1
ATOM 823 C CA . ASN A 1 95 ? -2.371 9.307 -9.149 1.00 91.38 95 ASN A CA 1
ATOM 824 C C . ASN A 1 95 ? -2.762 8.029 -9.906 1.00 91.38 95 ASN A C 1
ATOM 826 O O . ASN A 1 95 ? -1.902 7.232 -10.279 1.00 91.38 95 ASN A O 1
ATOM 830 N N . ILE A 1 96 ? -4.064 7.785 -10.074 1.00 89.88 96 ILE A N 1
ATOM 831 C CA . ILE A 1 96 ? -4.583 6.556 -10.689 1.00 89.88 96 ILE A CA 1
ATOM 832 C C . ILE A 1 96 ? -4.110 6.382 -12.141 1.00 89.88 96 ILE A C 1
ATOM 834 O O . ILE A 1 96 ? -3.990 5.265 -12.622 1.00 89.88 96 ILE A O 1
ATOM 838 N N . ASP A 1 97 ? -3.798 7.485 -12.819 1.00 90.69 97 ASP A N 1
ATOM 839 C CA . ASP A 1 97 ? -3.227 7.549 -14.165 1.00 90.69 97 ASP A CA 1
ATOM 840 C C . ASP A 1 97 ? -1.796 6.991 -14.244 1.00 90.69 97 ASP A C 1
ATOM 842 O O . ASP A 1 97 ? -1.381 6.508 -15.295 1.00 90.69 97 ASP A O 1
ATOM 846 N N . LYS A 1 98 ? -1.060 7.017 -13.128 1.00 91.38 98 LYS A N 1
ATOM 847 C CA . LYS A 1 98 ? 0.322 6.523 -13.004 1.00 91.38 98 LYS A CA 1
ATOM 848 C C . LYS A 1 98 ? 0.409 5.162 -12.306 1.00 91.38 98 LYS A C 1
ATOM 850 O O . LYS A 1 98 ? 1.509 4.670 -12.052 1.00 91.38 98 LYS A O 1
ATOM 855 N N . ILE A 1 99 ? -0.733 4.561 -11.970 1.00 94.12 99 ILE A N 1
ATOM 856 C CA . ILE A 1 99 ? -0.815 3.293 -11.242 1.00 94.12 99 ILE A CA 1
ATOM 857 C C . ILE A 1 99 ? -1.413 2.219 -12.149 1.00 94.12 99 ILE A C 1
ATOM 859 O O . ILE A 1 99 ? -2.527 2.352 -12.648 1.00 94.12 99 ILE A O 1
ATOM 863 N N . GLY A 1 100 ? -0.681 1.120 -12.316 1.00 92.94 100 GLY A N 1
ATOM 864 C CA . GLY A 1 100 ? -1.166 -0.089 -12.972 1.00 92.94 100 GLY A CA 1
ATOM 865 C C . GLY A 1 100 ? -1.597 -1.159 -11.980 1.00 92.94 100 GLY A C 1
ATOM 866 O O . GLY A 1 100 ? -1.144 -1.184 -10.832 1.00 92.94 100 GLY A O 1
ATOM 867 N N . GLN A 1 101 ? -2.430 -2.085 -12.452 1.00 94.25 101 GLN A N 1
ATOM 868 C CA . GLN A 1 101 ? -2.694 -3.344 -11.766 1.00 94.25 101 GLN A CA 1
ATOM 869 C C . GLN A 1 101 ? -2.188 -4.499 -12.617 1.00 94.25 101 GLN A C 1
ATOM 871 O O . GLN A 1 101 ? -2.591 -4.649 -13.770 1.00 94.25 101 GLN A O 1
ATOM 876 N N . GLU A 1 102 ? -1.329 -5.323 -12.034 1.00 93.81 10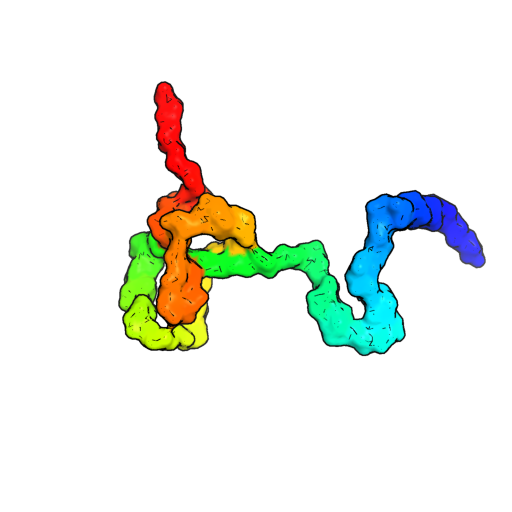2 GLU A N 1
ATOM 877 C CA . GLU A 1 102 ? -0.806 -6.510 -12.702 1.00 93.81 102 GLU A CA 1
ATOM 878 C C . GLU A 1 102 ? -1.782 -7.692 -12.552 1.00 93.81 102 GLU A C 1
ATOM 880 O O . GLU A 1 102 ? -2.518 -7.755 -11.557 1.00 93.81 102 GLU A O 1
ATOM 885 N N . PRO A 1 103 ? -1.809 -8.662 -13.490 1.00 91.94 103 PRO A N 1
ATOM 886 C CA . PRO A 1 103 ? -2.734 -9.803 -13.451 1.00 91.94 103 PRO A CA 1
ATOM 887 C C . PRO A 1 103 ? -2.665 -10.629 -12.160 1.00 91.94 103 PRO A C 1
ATOM 889 O O . PRO A 1 103 ? -3.641 -11.266 -11.772 1.00 91.94 103 PRO A O 1
ATOM 892 N N . GLN A 1 104 ? -1.518 -10.610 -11.478 1.00 91.50 104 GLN A N 1
ATOM 893 C CA . GLN A 1 104 ? -1.291 -11.296 -10.206 1.00 91.50 104 GLN A CA 1
ATOM 894 C C . GLN A 1 104 ? -1.883 -10.540 -8.999 1.00 91.50 104 GLN A C 1
ATOM 896 O O . GLN A 1 104 ? -1.822 -11.040 -7.876 1.00 91.50 104 GLN A O 1
ATOM 901 N N . GLY A 1 105 ? -2.463 -9.353 -9.210 1.00 91.25 105 GLY A N 1
ATOM 902 C CA . GLY A 1 105 ? -3.257 -8.613 -8.228 1.00 91.25 105 GLY A CA 1
ATOM 903 C C . GLY A 1 105 ? -2.510 -7.545 -7.424 1.00 91.25 105 GLY A C 1
ATOM 904 O O . GLY A 1 105 ? -3.122 -6.936 -6.546 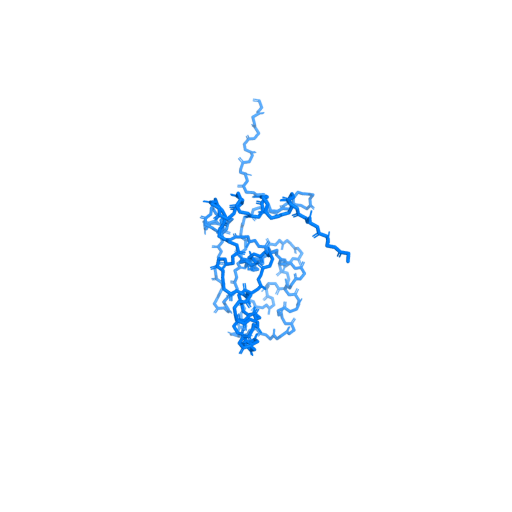1.00 91.25 105 GLY A O 1
ATOM 905 N N . TYR A 1 106 ? -1.227 -7.294 -7.702 1.00 93.19 106 TYR A N 1
ATOM 906 C CA . TYR A 1 106 ? -0.469 -6.211 -7.065 1.00 93.19 106 TYR A CA 1
ATOM 907 C C . TYR A 1 106 ? -0.539 -4.908 -7.873 1.00 93.19 106 TYR A C 1
ATOM 909 O O . TYR A 1 106 ? -0.774 -4.915 -9.083 1.00 93.19 106 TYR A O 1
ATOM 917 N N . TRP A 1 107 ? -0.332 -3.785 -7.184 1.00 95.25 107 TRP A N 1
ATOM 918 C CA . TRP A 1 107 ? -0.303 -2.453 -7.784 1.00 95.25 107 TRP A CA 1
ATOM 919 C C . TRP A 1 107 ? 1.127 -2.052 -8.120 1.00 95.25 107 TRP A C 1
ATOM 921 O O . TRP A 1 107 ? 2.034 -2.287 -7.319 1.00 95.25 107 TRP A O 1
ATOM 931 N N . ILE A 1 108 ? 1.312 -1.411 -9.269 1.00 95.19 108 ILE A N 1
ATOM 932 C CA . ILE A 1 108 ? 2.609 -0.951 -9.764 1.00 95.19 108 ILE A CA 1
ATOM 933 C C . ILE A 1 108 ? 2.579 0.551 -10.038 1.00 95.19 108 ILE A C 1
ATOM 935 O O . ILE A 1 108 ? 1.613 1.077 -10.589 1.00 95.19 108 ILE A O 1
ATOM 939 N N . TRP A 1 109 ? 3.634 1.244 -9.624 1.00 94.75 109 TRP A N 1
ATOM 940 C CA . TRP A 1 109 ? 3.872 2.652 -9.912 1.00 94.75 109 TRP A CA 1
ATOM 941 C C . TRP A 1 109 ? 4.692 2.789 -11.192 1.00 94.75 109 TRP A C 1
ATOM 943 O O . TRP A 1 109 ? 5.812 2.283 -11.259 1.00 94.75 109 TRP A O 1
ATOM 953 N N . TYR A 1 110 ? 4.143 3.500 -12.177 1.00 90.06 110 TYR A N 1
ATOM 954 C CA . TYR A 1 110 ? 4.828 3.867 -13.422 1.00 90.06 110 TYR A CA 1
ATOM 955 C C . TYR A 1 110 ? 5.235 5.345 -13.471 1.00 90.06 110 TYR A C 1
ATOM 957 O O . TYR A 1 110 ? 5.729 5.810 -14.495 1.00 90.06 110 TYR A O 1
ATOM 965 N N . GLY A 1 111 ? 4.979 6.105 -12.404 1.00 87.19 111 GLY A N 1
ATOM 966 C CA . GLY A 1 111 ? 5.416 7.493 -12.315 1.00 87.19 111 GLY A CA 1
ATOM 967 C C . GLY A 1 111 ? 6.883 7.620 -11.913 1.00 87.19 111 GLY A C 1
ATOM 968 O O . GLY A 1 111 ? 7.583 6.634 -11.683 1.00 87.19 111 GLY A O 1
ATOM 969 N N . ASP A 1 112 ? 7.328 8.863 -11.762 1.00 86.81 112 ASP A N 1
ATOM 970 C CA . ASP A 1 112 ? 8.710 9.149 -11.403 1.00 86.81 112 ASP A CA 1
ATOM 971 C C . ASP A 1 112 ? 9.014 8.744 -9.956 1.00 86.81 112 ASP A C 1
ATOM 973 O O . ASP A 1 112 ? 8.199 8.903 -9.036 1.00 86.81 112 ASP A O 1
ATOM 977 N N . TYR A 1 113 ? 10.220 8.220 -9.762 1.00 85.88 113 TYR A N 1
ATOM 978 C CA . TYR A 1 113 ? 10.792 7.924 -8.459 1.00 85.88 113 TYR A CA 1
ATOM 979 C C . TYR A 1 113 ? 12.145 8.617 -8.359 1.00 85.88 113 TYR A C 1
ATOM 981 O O . TYR A 1 113 ? 13.023 8.410 -9.195 1.00 85.88 113 TYR A O 1
ATOM 989 N N . ASN A 1 114 ? 12.299 9.453 -7.343 1.00 85.38 114 ASN A N 1
ATOM 990 C CA . ASN A 1 114 ? 13.539 10.138 -7.035 1.00 85.38 114 ASN A CA 1
ATOM 991 C C . ASN A 1 114 ? 14.209 9.436 -5.845 1.00 85.38 114 ASN A C 1
ATOM 993 O O . ASN A 1 114 ? 13.559 9.175 -4.838 1.00 85.38 114 ASN A O 1
ATOM 997 N N . GLU A 1 115 ? 15.502 9.133 -5.938 1.00 81.31 115 GLU A N 1
ATOM 998 C CA . GLU A 1 115 ? 16.221 8.416 -4.874 1.00 81.31 115 GLU A CA 1
ATOM 999 C C . GLU A 1 115 ? 16.364 9.228 -3.575 1.00 81.31 115 GLU A C 1
ATOM 1001 O O . GLU A 1 115 ? 16.432 8.649 -2.494 1.00 81.31 115 GLU A O 1
ATOM 1006 N N . GLU A 1 116 ? 16.364 10.559 -3.666 1.00 83.50 116 GLU A N 1
ATOM 1007 C CA . GLU A 1 116 ? 16.491 11.474 -2.528 1.00 83.50 116 GLU A CA 1
ATOM 1008 C C . GLU A 1 116 ? 15.124 11.835 -1.915 1.00 83.50 116 GLU A C 1
ATOM 1010 O O . GLU A 1 116 ? 14.994 11.920 -0.694 1.00 83.50 116 GLU A O 1
ATOM 1015 N N . PHE A 1 117 ? 14.087 12.003 -2.746 1.00 80.56 117 PHE A N 1
ATOM 1016 C CA . PHE A 1 117 ? 12.763 12.498 -2.326 1.00 80.56 117 PHE A CA 1
ATOM 1017 C C . PHE A 1 117 ? 11.634 11.451 -2.374 1.00 80.56 117 PHE A C 1
ATOM 1019 O O . PHE A 1 117 ? 10.535 11.705 -1.880 1.00 80.56 117 PHE A O 1
ATOM 1026 N N . GLY A 1 118 ? 11.884 10.266 -2.933 1.00 83.81 118 GLY A N 1
ATOM 1027 C CA . GLY A 1 118 ? 10.913 9.181 -3.067 1.00 83.81 118 GLY A CA 1
ATOM 1028 C C . GLY A 1 118 ? 9.947 9.363 -4.242 1.00 83.81 118 GLY A C 1
ATOM 1029 O O . GLY A 1 118 ? 10.328 9.792 -5.332 1.00 83.81 118 GLY A O 1
ATOM 1030 N N . ILE A 1 119 ? 8.678 8.993 -4.043 1.00 84.00 119 ILE A N 1
ATOM 1031 C CA . ILE A 1 119 ? 7.657 9.090 -5.094 1.00 84.00 119 ILE A CA 1
ATOM 1032 C C . ILE A 1 119 ? 7.348 10.565 -5.375 1.00 84.00 119 ILE A C 1
ATOM 1034 O O . ILE A 1 119 ? 6.758 11.247 -4.536 1.00 84.00 119 ILE A O 1
ATOM 1038 N N . SER A 1 120 ? 7.696 11.037 -6.573 1.00 75.75 120 SER A N 1
ATOM 1039 C CA . SER A 1 120 ? 7.389 12.400 -7.005 1.00 75.75 120 SER A CA 1
ATOM 1040 C C . SER A 1 120 ? 6.031 12.427 -7.701 1.00 75.75 120 SER A C 1
ATOM 1042 O O . SER A 1 120 ? 5.848 11.862 -8.780 1.00 75.75 120 SER A O 1
ATOM 1044 N N . THR A 1 121 ? 5.043 13.071 -7.080 1.00 69.31 121 THR A N 1
ATOM 1045 C CA . THR A 1 121 ? 3.718 13.265 -7.693 1.00 69.31 121 THR A CA 1
ATOM 1046 C C . THR A 1 121 ? 3.658 14.503 -8.574 1.00 69.31 121 THR A C 1
ATOM 1048 O O . THR A 1 121 ? 2.864 14.541 -9.517 1.00 69.31 121 THR A O 1
ATOM 1051 N N . ASP A 1 122 ? 4.514 15.485 -8.293 1.00 60.00 122 ASP A N 1
ATOM 1052 C CA . ASP A 1 122 ? 4.520 16.767 -8.976 1.00 60.00 122 ASP A CA 1
ATOM 1053 C C . ASP A 1 122 ? 5.358 16.683 -10.250 1.00 60.00 122 ASP A C 1
ATOM 1055 O O . ASP A 1 122 ? 6.538 16.329 -10.236 1.00 60.00 122 ASP A O 1
ATOM 1059 N N . ASN A 1 123 ? 4.731 17.040 -11.372 1.00 47.56 123 ASN A N 1
ATOM 1060 C CA . ASN A 1 123 ? 5.466 17.485 -12.542 1.00 47.56 123 ASN A CA 1
ATOM 1061 C C . ASN A 1 123 ? 5.977 18.885 -12.196 1.00 47.56 123 ASN A C 1
ATOM 1063 O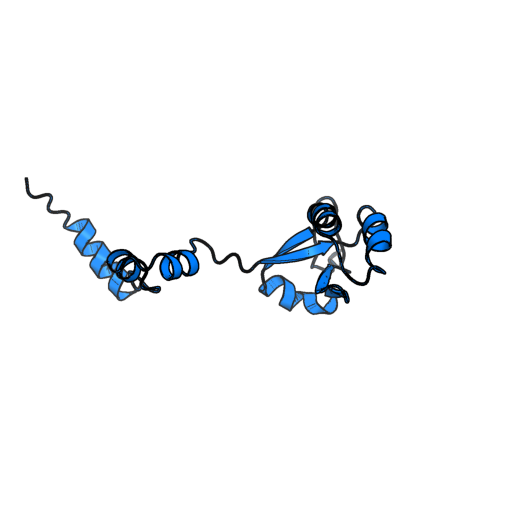 O . ASN A 1 123 ? 5.290 19.880 -12.437 1.00 47.56 123 ASN A O 1
ATOM 1067 N N . THR A 1 124 ? 7.130 18.959 -11.535 1.00 40.00 124 THR A N 1
ATOM 1068 C CA . THR A 1 124 ? 7.805 20.224 -11.261 1.00 40.00 124 THR A CA 1
ATOM 1069 C C . THR A 1 124 ? 8.310 20.765 -12.595 1.00 40.00 124 THR A C 1
ATOM 1071 O O . THR A 1 124 ? 9.486 20.654 -12.933 1.00 40.00 124 THR A O 1
ATOM 1074 N N . LEU A 1 125 ? 7.409 21.357 -13.385 1.00 36.47 125 LEU A N 1
ATOM 1075 C CA . LEU A 1 125 ? 7.790 22.421 -14.297 1.00 36.47 125 LEU A CA 1
ATOM 1076 C C . LEU A 1 125 ? 8.419 23.486 -13.406 1.00 36.47 125 LEU A C 1
ATOM 1078 O O . LEU A 1 125 ? 7.721 24.238 -12.729 1.00 36.47 125 LEU A O 1
ATOM 1082 N N . LEU A 1 126 ? 9.749 23.443 -13.345 1.00 36.62 126 LEU A N 1
ATOM 1083 C CA . LEU A 1 126 ? 10.604 24.480 -12.800 1.00 36.62 126 LEU A CA 1
ATOM 1084 C C . LEU A 1 126 ? 10.030 25.827 -13.240 1.00 36.62 126 LEU A C 1
ATOM 1086 O O . LEU A 1 126 ? 10.069 26.170 -14.421 1.00 36.62 126 LEU A O 1
ATOM 1090 N N . ILE A 1 127 ? 9.462 26.565 -12.289 1.00 38.12 127 ILE A N 1
ATOM 1091 C CA . ILE A 1 127 ? 9.264 27.997 -12.453 1.00 38.12 127 ILE A CA 1
ATOM 1092 C C . ILE A 1 127 ? 10.682 28.572 -12.432 1.00 38.12 127 ILE A C 1
ATOM 1094 O O . ILE A 1 127 ? 11.297 28.670 -11.370 1.00 38.12 127 ILE A O 1
ATOM 1098 N N . VAL A 1 128 ? 11.214 28.819 -13.630 1.00 37.19 128 VAL A N 1
ATOM 1099 C CA . VAL A 1 128 ? 12.401 29.646 -13.882 1.00 37.19 128 VAL A CA 1
ATOM 1100 C C . VAL A 1 128 ? 11.963 31.101 -13.940 1.00 37.19 128 VAL A C 1
ATOM 1102 O O . VAL A 1 128 ? 10.925 31.364 -14.592 1.00 37.19 128 VAL A O 1
#

Secondary structure (DSSP, 8-state):
-----HHHHHHHHHHHTTS-TTTT-HHHHHHTT-HHHHHHH--SS---EEEEEE-STTTHHHHHHHTT-SS--HHHHHHHHTTEEEEEHHHHHHTGGGEEE-TTS-EEE-S-EETTTEE---------

Foldseek 3Di:
DDPPPVVVVVVVVVCCVPPPPCPQCLVVCVVVVVVVSNVVSPDPDPQQWAKEAEDDPVCVVLCVVPLPDQEDDPVSVVVRVVRIDTHHPVVCVLVVVQWDAGNNGHIYGNADADPVPGGDPDPPPPPD

Sequence (128 aa):
MFEHNFFTEYYRKVFNLFIPEDKHQIVNNRKELNFITVANTYRLIDDNTKPLFILNDESRPLYESIRYKPVLSRADFRAMQQYSVQVYDNFFKKNIDKIGQEPQGYWIWYGDYNEEFGISTDNTLLIV